Protein AF-A0A2P5FMS7-F1 (afdb_monomer)

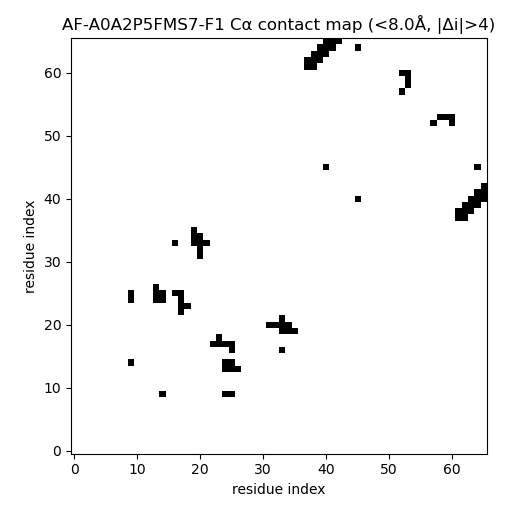Sequence (66 aa):
MVYVVVKMGMTMTEKILTWASEKTHLSPGENIWVNVDVLMTHDVCGFGSFGIFKKEFGQNAKILIF

Secondary structure (DSSP, 8-state):
--------PPPHHHHHHHHHTT-S---TT-------S-EEE-GGGHHHHHHHHHHHH-TT--EEE-

Solvent-accessible surface area (backbone atoms only — not comparable to full-atom values): 4452 Å² total; per-residue (Å²): 138,85,84,80,80,74,82,80,71,76,52,73,67,44,49,54,53,18,61,37,41,79,44,94,69,72,61,93,89,68,88,80,70,63,67,78,91,71,60,78,45,54,75,79,72,30,66,70,51,51,60,52,45,41,69,76,61,35,90,82,53,74,70,53,78,103

Mean predicted aligned error: 9.94 Å

Foldseek 3Di:
DDDPPPPPDDDPVQVVQCVQQVHPGDDPPDDGDGDDPADEDEDPVVPVVVVVCCVPVNPPPDYDYD

Structure (mmCIF, N/CA/C/O backbone):
data_AF-A0A2P5FMS7-F1
#
_entry.id   AF-A0A2P5FMS7-F1
#
loop_
_atom_site.group_PDB
_atom_site.id
_atom_site.type_symbol
_atom_site.label_atom_id
_atom_site.label_alt_id
_atom_site.label_comp_id
_atom_site.label_asym_id
_atom_site.label_entity_id
_atom_site.label_seq_id
_atom_site.pdbx_PDB_ins_code
_atom_site.Cartn_x
_atom_site.Cartn_y
_atom_site.Cartn_z
_atom_site.occupancy
_atom_site.B_iso_or_equiv
_atom_site.auth_seq_id
_atom_site.auth_comp_id
_atom_site.auth_asym_id
_atom_site.auth_atom_id
_atom_site.pdbx_PDB_model_num
ATOM 1 N N . MET A 1 1 ? -18.329 2.824 39.614 1.00 41.56 1 MET A N 1
ATOM 2 C CA . MET A 1 1 ? -17.389 3.087 38.506 1.00 41.56 1 MET A CA 1
ATOM 3 C C . MET A 1 1 ? -18.056 2.606 37.229 1.00 41.56 1 MET A C 1
ATOM 5 O O . MET A 1 1 ? -18.210 1.406 3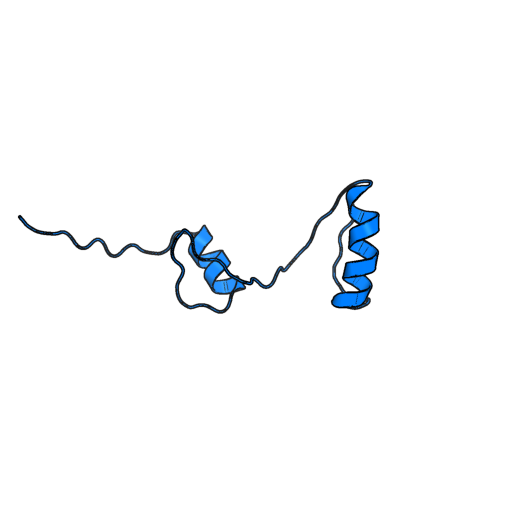7.059 1.00 41.56 1 MET A O 1
ATOM 9 N N . VAL A 1 2 ? -18.600 3.523 36.427 1.00 40.00 2 VAL A N 1
ATOM 10 C CA . VAL A 1 2 ? -19.312 3.181 35.185 1.00 40.00 2 VAL A CA 1
ATOM 11 C C . VAL A 1 2 ? -18.272 3.139 34.069 1.00 40.00 2 VAL A C 1
ATOM 13 O O . VAL A 1 2 ? -17.673 4.164 33.758 1.00 40.00 2 VAL A O 1
ATOM 16 N N . TYR A 1 3 ? -18.016 1.962 33.504 1.00 47.88 3 TYR A N 1
ATOM 17 C CA . TYR A 1 3 ? -17.165 1.830 32.323 1.00 47.88 3 TYR A CA 1
ATOM 18 C C . TYR A 1 3 ? -17.965 2.325 31.117 1.00 47.88 3 TYR A C 1
ATOM 20 O O . TYR A 1 3 ? -18.909 1.671 30.675 1.00 47.88 3 TYR A O 1
ATOM 28 N N . VAL A 1 4 ? -17.630 3.509 30.605 1.00 50.06 4 VAL A N 1
ATOM 29 C CA . VAL A 1 4 ? -18.171 3.984 29.330 1.00 50.06 4 VAL A CA 1
ATOM 30 C C . VAL A 1 4 ? -17.477 3.192 28.225 1.00 50.06 4 VAL A C 1
ATOM 32 O O . VAL A 1 4 ? -16.312 3.432 27.918 1.00 50.06 4 VAL A O 1
ATOM 35 N N . VAL A 1 5 ? -18.181 2.227 27.633 1.00 51.59 5 VAL A N 1
ATOM 36 C CA . VAL A 1 5 ? -17.733 1.564 26.402 1.00 51.59 5 VAL A CA 1
ATOM 37 C C . VAL A 1 5 ? -17.986 2.532 25.250 1.00 51.59 5 VAL A C 1
ATOM 39 O O . VAL A 1 5 ? -19.083 2.600 24.696 1.00 51.59 5 VAL A O 1
ATOM 42 N N . VAL A 1 6 ? -16.976 3.335 24.917 1.00 52.88 6 VAL A N 1
ATOM 43 C CA . VAL A 1 6 ? -16.991 4.156 23.703 1.00 52.88 6 VAL A CA 1
ATOM 44 C C . VAL A 1 6 ? -16.965 3.194 22.516 1.00 52.88 6 VAL A C 1
ATOM 46 O O . VAL A 1 6 ? -15.999 2.452 22.343 1.00 52.88 6 VAL A O 1
ATOM 49 N N . LYS A 1 7 ? -18.020 3.176 21.689 1.00 56.88 7 LYS A N 1
ATOM 50 C CA . LYS A 1 7 ? -17.950 2.540 20.366 1.00 56.88 7 LYS A CA 1
ATOM 51 C C . LYS A 1 7 ? -16.916 3.314 19.549 1.00 56.88 7 LYS A C 1
ATOM 53 O O . LYS A 1 7 ? -17.235 4.360 18.990 1.00 56.88 7 LYS A O 1
ATOM 58 N N . MET A 1 8 ? -15.682 2.822 19.525 1.00 65.75 8 MET A N 1
ATOM 59 C CA . MET A 1 8 ? -14.610 3.358 18.691 1.00 65.75 8 MET A CA 1
ATOM 60 C C . MET A 1 8 ? -14.992 3.137 17.227 1.00 65.75 8 MET A C 1
ATOM 62 O O . MET A 1 8 ? -14.830 2.051 16.676 1.00 65.75 8 MET A O 1
ATOM 66 N N . GLY A 1 9 ? -15.596 4.152 16.611 1.00 76.06 9 GLY A N 1
ATOM 67 C CA . GLY A 1 9 ? -15.780 4.173 15.168 1.00 76.06 9 GLY A CA 1
ATOM 68 C C . GLY A 1 9 ? -14.416 4.238 14.486 1.00 76.06 9 GLY A C 1
ATOM 69 O O . GLY A 1 9 ? -13.526 4.931 14.970 1.00 76.06 9 GLY A O 1
ATOM 70 N N . MET A 1 10 ? -14.262 3.534 13.363 1.00 86.06 10 MET A N 1
ATOM 71 C CA . MET A 1 10 ? -13.033 3.599 12.571 1.00 86.06 10 MET A CA 1
ATOM 72 C C . MET A 1 10 ? -12.749 5.039 12.126 1.00 86.06 10 MET A C 1
ATOM 74 O O . MET A 1 10 ? -13.646 5.753 11.651 1.00 86.06 10 MET A O 1
ATOM 78 N N . THR A 1 11 ? -11.488 5.433 12.241 1.00 90.75 11 THR A N 1
ATOM 79 C CA . THR A 1 11 ? -10.927 6.647 11.653 1.00 90.75 11 THR A CA 1
ATOM 80 C C . THR A 1 11 ? -11.043 6.615 10.126 1.00 90.75 11 THR A C 1
ATOM 82 O O . THR A 1 11 ? -11.300 5.578 9.509 1.00 90.75 11 THR A O 1
ATOM 85 N N . MET A 1 12 ? -10.853 7.767 9.481 1.00 92.25 12 MET A N 1
ATOM 86 C CA . MET A 1 12 ? -10.874 7.842 8.015 1.00 92.25 12 MET A CA 1
ATOM 87 C C . MET A 1 12 ? -9.803 6.951 7.376 1.00 92.25 12 MET A C 1
ATOM 89 O O . MET A 1 12 ? -10.104 6.237 6.423 1.00 92.25 12 MET A O 1
ATOM 93 N N . THR A 1 13 ? -8.589 6.935 7.931 1.00 92.19 13 THR A N 1
ATOM 94 C CA . THR A 1 13 ? -7.490 6.088 7.447 1.00 92.19 13 THR A CA 1
ATOM 95 C C . THR A 1 13 ? -7.836 4.609 7.560 1.00 92.19 13 THR A C 1
ATOM 97 O O . THR A 1 13 ? -7.682 3.871 6.591 1.00 92.19 13 THR A O 1
ATOM 100 N N . GLU A 1 14 ? -8.371 4.178 8.707 1.00 91.81 14 GLU A N 1
ATOM 101 C CA . GLU A 1 14 ? -8.794 2.788 8.901 1.00 91.81 14 GLU A CA 1
ATOM 102 C C . GLU A 1 14 ? -9.879 2.395 7.906 1.00 91.81 14 GLU A C 1
ATOM 104 O O . GLU A 1 14 ? -9.798 1.315 7.341 1.00 91.81 14 GLU A O 1
ATOM 109 N N . LYS A 1 15 ? -10.849 3.266 7.608 1.00 91.69 15 LYS A N 1
ATOM 110 C CA . LYS A 1 15 ? -11.886 2.977 6.603 1.00 91.69 15 LYS A CA 1
ATOM 111 C C . LYS A 1 15 ? -11.316 2.801 5.195 1.00 91.69 15 LYS A C 1
ATOM 113 O O . LYS A 1 15 ? -11.712 1.862 4.512 1.00 91.69 15 LYS A O 1
ATOM 118 N N . ILE A 1 16 ? -10.391 3.670 4.777 1.00 93.00 16 ILE A N 1
ATOM 119 C CA . ILE A 1 16 ? -9.736 3.573 3.461 1.00 93.00 16 ILE A CA 1
ATOM 120 C C . ILE A 1 16 ? -8.954 2.261 3.364 1.00 93.00 16 ILE A C 1
ATOM 122 O O . ILE A 1 16 ? -9.132 1.507 2.411 1.00 93.00 16 ILE A O 1
ATOM 126 N N . LEU A 1 17 ? -8.139 1.955 4.377 1.00 93.56 17 LEU A N 1
ATOM 127 C CA . LEU A 1 17 ? -7.344 0.727 4.416 1.00 93.56 17 LEU A CA 1
ATOM 128 C C . LEU A 1 17 ? -8.214 -0.531 4.521 1.00 93.56 17 LEU A C 1
ATOM 130 O O . LEU A 1 17 ? -7.901 -1.546 3.907 1.00 93.56 17 LEU A O 1
ATOM 134 N N . THR A 1 18 ? -9.320 -0.468 5.264 1.00 93.00 18 THR A N 1
ATOM 135 C CA . THR A 1 18 ? -10.287 -1.568 5.411 1.00 93.00 18 THR A CA 1
ATOM 136 C C . THR A 1 18 ? -10.928 -1.887 4.064 1.00 93.00 18 THR A C 1
ATOM 138 O O . THR A 1 18 ? -10.967 -3.046 3.662 1.00 93.00 18 THR A O 1
ATOM 141 N N . TRP A 1 19 ? -11.343 -0.854 3.327 1.00 91.81 19 TRP A N 1
ATOM 142 C CA . TRP A 1 19 ? -11.894 -1.000 1.982 1.00 91.81 19 TRP A CA 1
ATOM 143 C C . TRP A 1 19 ? -10.861 -1.550 0.990 1.00 91.81 19 TRP A C 1
ATOM 145 O O . TRP A 1 19 ? -11.146 -2.520 0.293 1.00 91.81 19 TRP A O 1
ATOM 155 N N . ALA A 1 20 ? -9.640 -1.006 0.987 1.00 93.06 20 ALA A N 1
ATOM 156 C CA . ALA A 1 20 ? -8.562 -1.448 0.100 1.00 93.06 20 ALA A CA 1
ATOM 157 C C . ALA A 1 20 ? -8.034 -2.863 0.413 1.00 93.06 20 ALA A C 1
ATOM 159 O O . ALA A 1 20 ? -7.383 -3.466 -0.437 1.00 93.06 20 ALA A O 1
ATOM 160 N N . SER A 1 21 ? -8.286 -3.394 1.615 1.00 93.31 21 SER A N 1
ATOM 161 C CA . SER A 1 21 ? -7.886 -4.749 2.039 1.00 93.31 21 SER A CA 1
ATOM 162 C C . SER A 1 21 ? -9.033 -5.767 2.051 1.00 93.31 21 SER A C 1
ATOM 164 O O . SER A 1 21 ? -8.844 -6.874 2.552 1.00 93.31 21 SER A O 1
ATOM 166 N N . GLU A 1 22 ? -10.218 -5.406 1.537 1.00 90.25 22 GLU A N 1
ATOM 167 C CA . GLU A 1 22 ? -11.433 -6.246 1.535 1.00 90.25 22 GLU A CA 1
ATOM 168 C C . GLU A 1 22 ? -11.850 -6.752 2.932 1.00 90.25 22 GLU A C 1
ATOM 170 O O . GLU A 1 22 ? -12.508 -7.784 3.089 1.00 90.25 22 GLU A O 1
ATOM 175 N N . LYS A 1 23 ? -11.484 -6.008 3.978 1.00 87.69 23 LYS A N 1
ATOM 176 C CA . LYS A 1 23 ? -11.852 -6.303 5.365 1.00 87.69 23 LYS A CA 1
ATOM 177 C C . LYS A 1 23 ? -13.080 -5.495 5.777 1.00 87.69 23 LYS A C 1
ATOM 179 O O . LYS A 1 23 ? -13.475 -4.536 5.124 1.00 87.69 23 LYS A O 1
ATOM 184 N N . THR A 1 24 ? -13.705 -5.878 6.888 1.00 86.31 24 THR A N 1
ATOM 185 C CA . THR A 1 24 ? -14.847 -5.149 7.475 1.00 86.31 24 THR A CA 1
ATOM 186 C C . THR A 1 24 ? -14.447 -4.257 8.647 1.00 86.31 24 THR A C 1
ATOM 188 O O . THR A 1 24 ? -15.190 -3.343 9.008 1.00 86.31 24 THR A O 1
ATOM 191 N N . HIS A 1 25 ? -13.279 -4.508 9.240 1.00 87.56 25 HIS A N 1
ATOM 192 C CA . HIS A 1 25 ? -12.730 -3.749 10.353 1.00 87.56 25 HIS A CA 1
ATOM 193 C C . HIS A 1 25 ? -11.205 -3.894 10.406 1.00 87.56 25 HIS A C 1
ATOM 195 O O . HIS A 1 25 ? -10.673 -4.918 9.973 1.00 87.56 25 HIS A O 1
ATOM 201 N N . LEU A 1 26 ? -10.535 -2.887 10.967 1.00 86.69 26 LEU A N 1
ATOM 202 C CA . LEU A 1 26 ? -9.09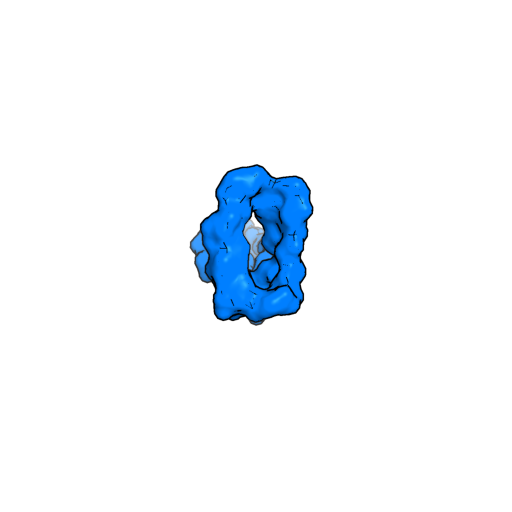9 -2.869 11.230 1.00 86.69 26 LEU A CA 1
ATOM 203 C C . LEU A 1 26 ? -8.808 -2.178 12.556 1.00 86.69 26 LEU A C 1
ATOM 205 O O . LEU A 1 26 ? -9.439 -1.169 12.876 1.00 86.69 26 LEU A O 1
ATOM 209 N N . SER A 1 27 ? -7.806 -2.692 13.267 1.00 88.44 27 SER A N 1
ATOM 210 C CA . SER A 1 27 ? -7.215 -2.057 14.444 1.00 88.44 27 SER A CA 1
ATOM 211 C C . SER A 1 27 ? -5.801 -1.534 14.151 1.00 88.44 27 SER A C 1
ATOM 213 O O . SER A 1 27 ? -5.064 -2.144 13.367 1.00 88.44 27 SER A O 1
ATOM 215 N N . PRO A 1 28 ? -5.362 -0.444 14.808 1.00 89.38 28 PRO A N 1
ATOM 216 C CA . PRO A 1 28 ? -3.981 0.015 14.720 1.00 89.38 28 PRO A CA 1
ATOM 217 C C . PRO A 1 2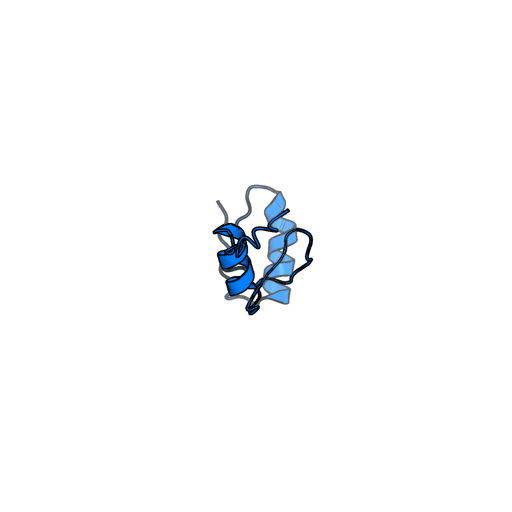8 ? -2.990 -1.084 15.127 1.00 89.38 28 PRO A C 1
ATOM 219 O O . PRO A 1 28 ? -3.157 -1.728 16.161 1.00 89.38 28 PRO A O 1
ATOM 222 N N . GLY A 1 29 ? -1.942 -1.276 14.324 1.00 90.56 29 GLY A N 1
ATOM 223 C CA . GLY A 1 29 ? -0.920 -2.308 14.544 1.00 90.56 29 GLY A CA 1
ATOM 224 C C . GLY A 1 29 ? -1.160 -3.622 13.794 1.00 90.56 29 GLY A C 1
ATOM 225 O O . GLY A 1 29 ? -0.283 -4.484 13.803 1.00 90.56 29 GLY A O 1
ATOM 226 N N . GLU 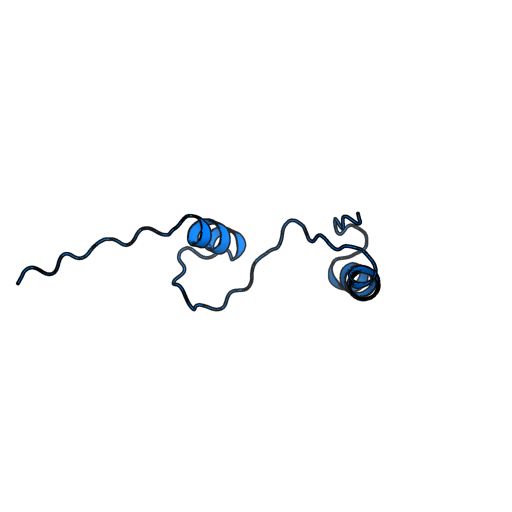A 1 30 ? -2.295 -3.782 13.107 1.00 90.06 30 GLU A N 1
ATOM 227 C CA . GLU A 1 30 ? -2.504 -4.909 12.195 1.00 90.06 30 GLU A CA 1
ATOM 228 C C . GLU A 1 30 ? -1.671 -4.770 10.912 1.00 90.06 30 GLU A C 1
ATOM 230 O O . GLU A 1 30 ? -1.613 -3.702 10.303 1.00 90.06 30 GLU A O 1
ATOM 235 N N . ASN A 1 31 ? -1.080 -5.880 10.456 1.00 93.38 31 ASN A N 1
ATOM 236 C CA . ASN A 1 31 ? -0.485 -5.956 9.125 1.00 93.38 31 ASN A CA 1
ATOM 237 C C . ASN A 1 31 ? -1.531 -6.414 8.104 1.00 93.38 31 ASN A C 1
ATOM 239 O O . ASN A 1 31 ? -2.254 -7.389 8.335 1.00 93.38 31 ASN A O 1
ATOM 243 N N . ILE A 1 32 ? -1.594 -5.730 6.966 1.00 92.31 32 ILE A N 1
ATOM 244 C CA . ILE A 1 32 ? -2.609 -5.965 5.940 1.00 92.31 32 ILE A CA 1
ATOM 245 C C . ILE A 1 32 ? -2.009 -5.924 4.544 1.00 92.31 32 ILE A C 1
ATOM 247 O O . ILE A 1 32 ? -1.056 -5.196 4.279 1.00 92.31 32 ILE A O 1
ATOM 251 N N . TRP A 1 33 ? -2.623 -6.684 3.646 1.00 93.62 33 TRP A N 1
ATOM 252 C CA . TRP A 1 33 ? -2.409 -6.552 2.214 1.00 93.62 33 TRP A CA 1
ATOM 253 C C . TRP A 1 33 ? -3.494 -5.644 1.655 1.00 93.62 33 TRP A C 1
ATOM 255 O O . TRP A 1 33 ? -4.668 -5.832 1.965 1.00 93.62 33 TRP A O 1
ATOM 265 N N . VAL A 1 34 ? -3.095 -4.648 0.870 1.00 91.38 34 VAL A N 1
ATOM 266 C CA . VAL A 1 34 ? -4.009 -3.684 0.253 1.00 91.38 34 VAL A CA 1
ATOM 267 C C . VAL A 1 34 ? -3.853 -3.719 -1.255 1.00 91.38 34 VAL A C 1
ATOM 269 O O . VAL A 1 34 ? -2.739 -3.844 -1.770 1.00 91.38 34 VAL A O 1
ATOM 272 N N . ASN A 1 35 ? -4.970 -3.581 -1.956 1.00 89.75 35 ASN A N 1
ATOM 273 C CA . ASN A 1 35 ? -4.962 -3.310 -3.379 1.00 89.75 35 ASN A CA 1
ATOM 274 C C . ASN A 1 35 ? -4.649 -1.823 -3.599 1.00 89.75 35 ASN A C 1
ATOM 276 O O . ASN A 1 35 ? -5.332 -0.955 -3.057 1.00 89.75 35 ASN A O 1
ATOM 280 N N . VAL A 1 36 ? -3.590 -1.529 -4.351 1.00 86.06 36 VAL A N 1
ATOM 281 C CA . VAL A 1 36 ? -3.105 -0.159 -4.565 1.00 86.06 36 VAL A CA 1
ATOM 282 C C . VAL A 1 36 ? -3.608 0.353 -5.910 1.00 86.06 36 VAL A C 1
ATOM 284 O O . VAL A 1 36 ? -3.291 -0.227 -6.945 1.00 86.06 36 VAL A O 1
ATOM 287 N N . ASP A 1 37 ? -4.341 1.469 -5.906 1.00 84.81 37 ASP A N 1
ATOM 288 C CA . ASP A 1 37 ? -4.906 2.047 -7.133 1.00 84.81 37 ASP A CA 1
ATOM 289 C C . ASP A 1 37 ? -3.850 2.680 -8.052 1.00 84.81 37 ASP A C 1
ATOM 291 O O . ASP A 1 37 ? -3.903 2.534 -9.276 1.00 84.81 37 ASP A O 1
ATOM 295 N N . VAL A 1 38 ? -2.902 3.427 -7.474 1.00 81.50 38 VAL A N 1
ATOM 296 C CA . VAL A 1 38 ? -1.881 4.177 -8.219 1.00 81.50 38 VAL A CA 1
ATOM 297 C C . VAL A 1 38 ? -0.545 4.099 -7.489 1.00 81.50 38 VAL A C 1
ATOM 299 O O . VAL A 1 38 ? -0.441 4.487 -6.327 1.00 81.50 38 VAL A O 1
ATOM 302 N N . LEU A 1 39 ? 0.496 3.661 -8.199 1.00 79.06 39 LEU A N 1
ATOM 303 C CA . LEU A 1 39 ? 1.883 3.785 -7.762 1.00 79.06 39 LEU A CA 1
ATOM 304 C C . LEU A 1 39 ? 2.557 4.928 -8.525 1.00 79.06 39 LEU A C 1
ATOM 306 O O . LEU A 1 39 ? 2.576 4.937 -9.757 1.00 79.06 39 LEU A O 1
ATOM 310 N N . MET A 1 40 ? 3.142 5.868 -7.784 1.00 78.44 40 MET A N 1
ATOM 311 C CA . MET A 1 40 ? 3.903 6.991 -8.333 1.00 78.44 40 MET A CA 1
ATOM 312 C C . MET A 1 40 ? 5.373 6.856 -7.936 1.00 78.44 40 MET A C 1
ATOM 314 O O . MET A 1 40 ? 5.689 6.505 -6.799 1.00 78.44 40 MET A O 1
ATOM 318 N N . THR A 1 41 ? 6.280 7.133 -8.866 1.00 77.00 41 THR A N 1
ATOM 319 C CA . THR A 1 41 ? 7.733 7.117 -8.639 1.00 77.00 41 THR A CA 1
ATOM 320 C C . THR A 1 41 ? 8.379 8.305 -9.355 1.00 77.00 41 THR A C 1
ATOM 322 O O . THR A 1 41 ? 7.798 8.821 -10.308 1.00 77.00 41 THR A O 1
ATOM 325 N N . HIS A 1 42 ? 9.545 8.756 -8.884 1.00 77.75 42 HIS A N 1
ATOM 326 C CA . HIS A 1 42 ? 10.289 9.879 -9.466 1.00 77.75 42 HIS A CA 1
ATOM 327 C C . HIS A 1 42 ? 11.783 9.549 -9.619 1.00 77.75 42 HIS A C 1
ATOM 329 O O . HIS A 1 42 ? 12.326 8.738 -8.859 1.00 77.75 42 HIS A O 1
ATOM 335 N N . ASP A 1 43 ? 12.428 10.214 -10.588 1.00 79.00 43 ASP A N 1
ATOM 336 C CA . ASP A 1 43 ? 13.875 10.178 -10.856 1.00 79.00 43 ASP A CA 1
ATOM 337 C C . ASP A 1 43 ? 14.436 8.741 -11.024 1.00 79.00 43 ASP A C 1
ATOM 339 O O . ASP A 1 43 ? 13.864 7.905 -11.732 1.00 79.00 43 ASP A O 1
ATOM 343 N N . VAL A 1 44 ? 15.559 8.421 -10.379 1.00 71.50 44 VAL A N 1
ATOM 344 C CA . VAL A 1 44 ? 16.286 7.153 -10.530 1.00 71.50 44 VAL A CA 1
ATOM 345 C C . VAL A 1 44 ? 15.627 5.964 -9.823 1.00 71.50 44 VAL A C 1
ATOM 347 O O . VAL A 1 44 ? 15.873 4.813 -10.189 1.00 71.50 44 VAL A O 1
ATOM 350 N N . CYS A 1 45 ? 14.758 6.213 -8.841 1.00 68.69 45 CYS A N 1
ATOM 351 C CA . CYS A 1 45 ? 14.115 5.176 -8.022 1.00 68.69 45 CYS A CA 1
ATOM 352 C C . CYS A 1 45 ? 13.107 4.327 -8.815 1.00 68.69 45 CYS A C 1
ATOM 354 O O . CYS A 1 45 ? 12.757 3.209 -8.417 1.00 68.69 45 CYS A O 1
ATOM 356 N N . GLY A 1 46 ? 12.647 4.846 -9.954 1.00 69.88 46 GLY A N 1
ATOM 357 C CA . GLY A 1 46 ? 11.683 4.176 -10.808 1.00 69.88 46 GLY A CA 1
ATOM 358 C C . GLY A 1 46 ? 12.275 3.019 -11.608 1.00 69.88 46 GLY A C 1
ATOM 359 O O . GLY A 1 46 ? 11.617 1.990 -11.748 1.00 69.88 46 GLY A O 1
ATOM 360 N N . PHE A 1 47 ? 13.506 3.144 -12.121 1.00 72.50 47 PHE A N 1
ATOM 361 C CA . PHE A 1 47 ? 14.039 2.233 -13.149 1.00 72.50 47 PHE A CA 1
ATOM 362 C C . PHE A 1 47 ? 14.046 0.755 -12.731 1.00 72.50 47 PHE A C 1
ATOM 364 O O . PHE A 1 47 ? 13.667 -0.103 -13.529 1.00 72.50 47 PHE A O 1
ATOM 371 N N . GLY A 1 48 ? 14.403 0.452 -11.479 1.00 75.38 48 GLY A N 1
ATOM 372 C CA . GLY A 1 48 ? 14.338 -0.917 -10.953 1.00 75.38 48 GLY A CA 1
ATOM 373 C C . GLY A 1 48 ? 12.901 -1.413 -10.753 1.00 75.38 48 GLY A C 1
ATOM 374 O O . GLY A 1 48 ? 12.574 -2.555 -11.076 1.00 75.38 48 GLY A O 1
ATOM 375 N N . SER A 1 49 ? 12.021 -0.528 -10.288 1.00 74.50 49 SER A N 1
ATOM 376 C CA . SER A 1 49 ? 10.624 -0.843 -9.978 1.00 74.50 49 SER A CA 1
ATOM 377 C C . SER A 1 49 ? 9.776 -1.041 -11.241 1.00 74.50 49 SER A C 1
ATOM 379 O O . SER A 1 49 ? 8.905 -1.906 -11.256 1.00 74.50 49 SER A O 1
ATOM 381 N N . PHE A 1 50 ? 10.064 -0.324 -12.335 1.00 74.94 50 PHE A N 1
ATOM 382 C CA . PHE 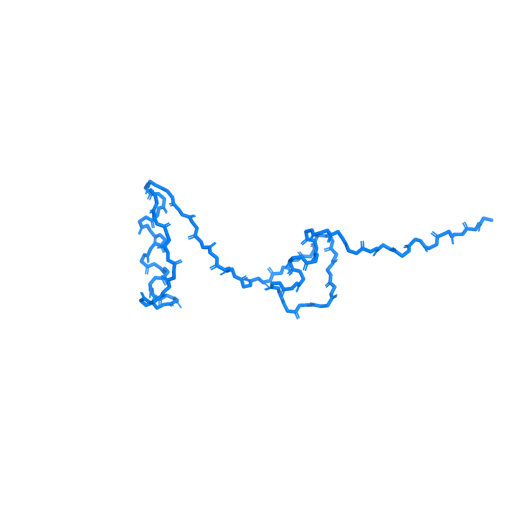A 1 50 ? 9.343 -0.438 -13.613 1.00 74.94 50 PHE A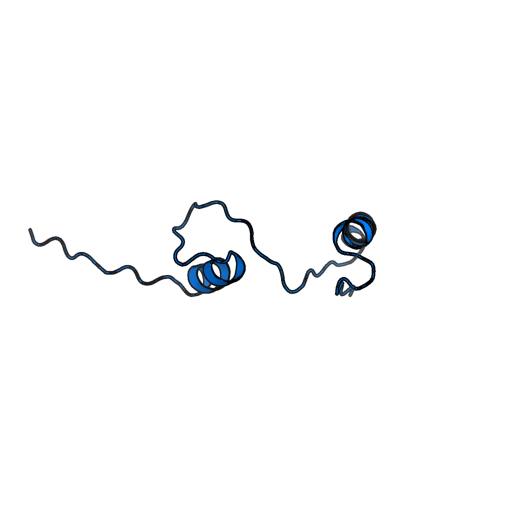 CA 1
ATOM 383 C C . PHE A 1 50 ? 9.404 -1.836 -14.223 1.00 74.94 50 PHE A C 1
ATOM 385 O O . PHE A 1 50 ? 8.386 -2.350 -14.694 1.00 74.94 50 PHE A O 1
ATOM 392 N N . GLY A 1 51 ? 10.593 -2.443 -14.245 1.00 73.94 51 GLY A N 1
ATOM 393 C CA . GLY A 1 51 ? 10.784 -3.777 -14.816 1.00 73.94 51 GLY A CA 1
ATOM 394 C C . GLY A 1 51 ? 10.014 -4.841 -14.037 1.00 73.94 51 GLY A C 1
ATOM 395 O O . GLY A 1 51 ? 9.354 -5.692 -14.632 1.00 73.94 51 GLY A O 1
ATOM 396 N N . ILE A 1 52 ? 10.037 -4.736 -12.707 1.00 78.25 52 ILE A N 1
ATOM 397 C CA . ILE A 1 52 ? 9.301 -5.629 -11.808 1.00 78.25 52 ILE A CA 1
ATOM 398 C C . ILE A 1 52 ? 7.792 -5.412 -11.974 1.00 78.25 52 ILE A C 1
ATOM 400 O O . ILE A 1 52 ? 7.057 -6.378 -12.138 1.00 78.25 52 ILE A O 1
ATOM 404 N N . PHE A 1 53 ? 7.322 -4.165 -12.045 1.00 76.12 53 PHE A N 1
ATOM 405 C CA . PHE A 1 53 ? 5.895 -3.882 -12.211 1.00 76.12 53 PHE A CA 1
ATOM 406 C C . PHE A 1 53 ? 5.328 -4.390 -13.538 1.00 76.12 53 PHE A C 1
ATOM 408 O O . PHE A 1 53 ? 4.262 -4.999 -13.547 1.00 76.12 53 PHE A O 1
ATOM 415 N N . LYS A 1 54 ? 6.048 -4.222 -14.654 1.00 73.56 54 LYS A N 1
ATOM 416 C CA . LYS A 1 54 ? 5.632 -4.802 -15.945 1.00 73.56 54 LYS A CA 1
ATOM 417 C C . LYS A 1 54 ? 5.592 -6.331 -15.913 1.00 73.56 54 LYS A C 1
ATOM 419 O O . LYS A 1 54 ? 4.742 -6.920 -16.577 1.00 73.56 54 LYS A O 1
ATOM 424 N N . LYS A 1 55 ? 6.510 -6.963 -15.173 1.00 79.06 55 LYS A N 1
ATOM 425 C CA . LYS A 1 55 ? 6.581 -8.421 -15.019 1.00 79.06 55 LYS A CA 1
ATOM 426 C C . LYS A 1 55 ? 5.429 -8.965 -14.172 1.00 79.06 55 LYS A C 1
ATOM 428 O O . LYS A 1 55 ? 4.824 -9.954 -14.565 1.00 79.06 55 LYS A O 1
ATOM 433 N N . GLU A 1 56 ? 5.137 -8.326 -13.044 1.00 77.88 56 GLU A N 1
ATOM 434 C CA . GLU A 1 56 ? 4.177 -8.833 -12.054 1.00 77.88 56 GLU A CA 1
ATOM 435 C C . GLU A 1 56 ? 2.731 -8.369 -12.321 1.00 77.88 56 GLU A C 1
ATOM 437 O O . GLU A 1 56 ? 1.794 -9.118 -12.067 1.00 77.88 56 GLU A O 1
ATOM 442 N N . PHE A 1 57 ? 2.529 -7.170 -12.883 1.00 73.00 57 PHE A N 1
ATOM 443 C CA . PHE A 1 57 ? 1.197 -6.571 -13.099 1.00 73.00 57 PHE A CA 1
ATOM 444 C C . PHE A 1 57 ? 0.818 -6.404 -14.584 1.00 73.00 57 PHE A C 1
ATOM 446 O O . PHE A 1 57 ? -0.273 -5.927 -14.904 1.00 73.00 57 PHE A O 1
ATOM 453 N N . GLY A 1 58 ? 1.691 -6.818 -15.509 1.00 70.12 58 GLY A N 1
ATOM 454 C CA . GLY A 1 58 ? 1.450 -6.790 -16.954 1.00 70.12 58 GLY A CA 1
ATOM 455 C C . GLY A 1 58 ? 1.691 -5.429 -17.622 1.00 70.12 58 GLY A C 1
ATOM 456 O O . GLY A 1 58 ? 1.913 -4.404 -16.980 1.00 70.12 58 GLY A O 1
ATOM 457 N N . GLN A 1 59 ? 1.647 -5.406 -18.960 1.00 68.69 59 GLN A N 1
ATOM 458 C CA . GLN A 1 59 ? 1.958 -4.202 -19.752 1.00 68.69 59 GLN A CA 1
ATOM 459 C C . GLN A 1 59 ? 0.948 -3.054 -19.579 1.00 68.69 59 GLN A C 1
ATOM 461 O O . GLN A 1 59 ? 1.289 -1.909 -19.858 1.00 68.69 59 GLN A O 1
ATOM 466 N N . ASN A 1 60 ? -0.263 -3.350 -19.099 1.00 68.56 60 ASN A N 1
ATOM 467 C CA . ASN A 1 60 ? -1.344 -2.375 -18.918 1.00 68.56 60 ASN A CA 1
ATOM 468 C C . ASN A 1 60 ? -1.372 -1.743 -17.516 1.00 68.56 60 ASN A C 1
ATOM 470 O O . ASN A 1 60 ? -2.300 -0.990 -17.211 1.00 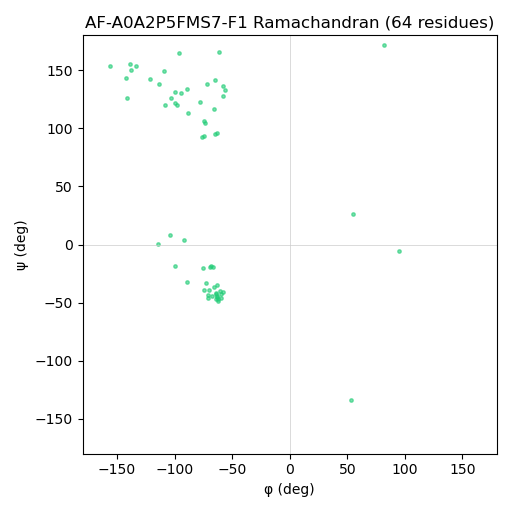68.56 60 ASN A O 1
ATOM 474 N N . ALA A 1 61 ? -0.401 -2.053 -16.650 1.00 67.50 61 ALA A N 1
ATOM 475 C CA . ALA A 1 61 ? -0.304 -1.425 -15.340 1.00 67.50 61 ALA A CA 1
ATOM 476 C C . ALA A 1 61 ? -0.193 0.103 -15.495 1.00 67.50 61 ALA A C 1
ATOM 478 O O . ALA A 1 61 ? 0.651 0.607 -16.241 1.00 67.50 61 ALA A O 1
ATOM 479 N N . LYS A 1 62 ? -1.057 0.851 -14.797 1.00 64.56 62 LYS A N 1
ATOM 480 C CA . LYS A 1 62 ? -1.034 2.318 -14.805 1.00 64.56 62 LYS A CA 1
ATOM 481 C C . LYS A 1 62 ? 0.139 2.804 -13.962 1.00 64.56 62 LYS A C 1
ATOM 483 O O . LYS A 1 62 ? 0.008 2.959 -12.752 1.00 64.56 62 LYS A O 1
ATOM 488 N N . ILE A 1 63 ? 1.276 3.040 -14.607 1.00 64.56 63 ILE A N 1
ATOM 489 C CA . ILE A 1 63 ? 2.447 3.616 -13.949 1.00 64.56 63 ILE A CA 1
ATOM 490 C C . ILE A 1 63 ? 2.633 5.048 -14.447 1.00 64.56 63 ILE A C 1
ATOM 492 O O . ILE A 1 63 ? 2.796 5.272 -15.646 1.00 64.56 63 ILE A O 1
ATOM 496 N N . LEU A 1 64 ? 2.586 6.013 -13.529 1.00 58.97 64 LEU A N 1
ATOM 497 C CA . LEU A 1 64 ? 2.871 7.418 -13.817 1.00 58.97 64 LEU A CA 1
ATOM 498 C C . LEU A 1 64 ? 4.319 7.732 -13.424 1.00 58.97 64 LEU A C 1
ATOM 500 O O . LEU A 1 64 ? 4.694 7.586 -12.261 1.00 58.97 64 LEU A O 1
ATOM 504 N N . ILE A 1 65 ? 5.112 8.153 -14.411 1.00 59.72 65 ILE A N 1
ATOM 505 C CA . ILE A 1 65 ? 6.439 8.755 -14.229 1.00 59.72 65 ILE A CA 1
ATOM 506 C C . ILE A 1 65 ? 6.259 10.266 -14.338 1.00 59.72 65 ILE A C 1
ATOM 508 O O . ILE A 1 65 ? 5.642 10.720 -15.304 1.00 59.72 65 ILE A O 1
ATOM 512 N N . PHE A 1 66 ? 6.805 11.010 -13.380 1.00 52.12 66 PHE A N 1
ATOM 513 C CA . PHE A 1 66 ? 7.031 12.450 -13.493 1.00 52.12 66 PHE A CA 1
ATOM 514 C C . PHE A 1 66 ? 8.529 12.730 -13.566 1.00 52.12 66 PHE A C 1
ATOM 516 O O . PHE A 1 66 ? 9.286 12.037 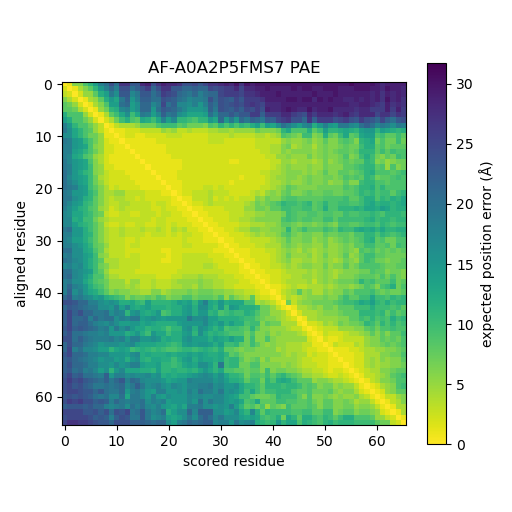-12.844 1.00 52.12 66 PHE A O 1
#

Organism: Trema orientale (NCBI:txid63057)

Nearest PDB structures (foldseek):
  4kp1-assembly1_A  TM=8.052E-01  e=3.869E-02  Methanocaldococcus jannaschii DSM 2661
  4nqy-assembly1_A  TM=7.936E-01  e=2.105E-01  Methanocaldococcus jannaschii DSM 2661

InterPro domains:
  IPR015931 Aconitase/3-isopropylmalate dehydratase large subunit, alpha/beta/alpha, subdomain 1/3 [G3DSA:3.30.499.10] (11-66)
  IPR036008 Aconitase, iron-sulfur domain [SSF53732] (6-54)
  IPR050067 Isopropylmalate dehydratase and related enzymes [PTHR43822] (6-63)

pLDDT: mean 77.27, std 14.17, range [40.0, 93.62]

Radius of gyration: 18.13 Å; Cα contacts (8 Å, |Δi|>4): 44; chains: 1; bounding box: 36×21×58 Å